Protein AF-A0A101D0M5-F1 (afdb_monomer_lite)

Structure (mmCIF, N/CA/C/O backbone):
data_AF-A0A101D0M5-F1
#
_entry.id   AF-A0A101D0M5-F1
#
loop_
_atom_site.group_PDB
_atom_site.id
_atom_site.type_symbol
_atom_site.label_atom_id
_atom_site.label_alt_id
_atom_site.label_comp_id
_atom_site.label_asym_id
_atom_site.label_entity_id
_atom_site.label_seq_id
_atom_site.pdbx_PDB_ins_code
_atom_site.Cartn_x
_atom_site.Cartn_y
_atom_site.Cartn_z
_atom_site.occupancy
_atom_site.B_iso_or_equiv
_atom_site.auth_seq_id
_atom_site.auth_comp_id
_atom_site.auth_asym_id
_atom_site.auth_atom_id
_atom_site.pdbx_PDB_model_num
ATOM 1 N N . ASN A 1 1 ? -1.625 13.059 7.447 1.00 83.81 1 ASN A N 1
ATOM 2 C CA . ASN A 1 1 ? -1.657 11.617 7.112 1.00 83.81 1 ASN A CA 1
ATOM 3 C C . ASN A 1 1 ? -2.979 11.036 7.612 1.00 83.81 1 ASN A C 1
ATOM 5 O O . ASN A 1 1 ? -3.240 11.146 8.805 1.00 83.81 1 ASN A O 1
ATOM 9 N N . ALA A 1 2 ? -3.814 10.475 6.729 1.00 91.94 2 ALA A N 1
ATOM 10 C CA . ALA A 1 2 ? -5.155 9.991 7.080 1.00 91.94 2 ALA A CA 1
ATOM 11 C C . ALA A 1 2 ? -5.165 8.832 8.091 1.00 91.94 2 ALA A C 1
ATOM 13 O O . ALA A 1 2 ? -6.025 8.799 8.963 1.00 91.94 2 ALA A O 1
ATOM 14 N N . LEU A 1 3 ? -4.189 7.921 8.034 1.00 94.06 3 LEU A N 1
ATOM 15 C CA . LEU A 1 3 ? -4.099 6.803 8.981 1.00 94.06 3 LEU A CA 1
ATOM 16 C C . LEU A 1 3 ? -3.767 7.270 10.398 1.00 94.06 3 LEU A C 1
ATOM 18 O O . LEU A 1 3 ? -4.368 6.790 11.352 1.00 94.06 3 LEU A O 1
ATOM 22 N N . LEU A 1 4 ? -2.851 8.233 10.541 1.00 94.31 4 LEU A N 1
ATOM 23 C CA . LEU A 1 4 ? -2.528 8.809 11.853 1.00 94.31 4 LEU A CA 1
ATOM 24 C C . LEU A 1 4 ? -3.710 9.591 12.433 1.00 94.31 4 LEU A C 1
ATOM 26 O O . LEU A 1 4 ? -3.963 9.515 13.631 1.00 94.31 4 LEU A O 1
ATOM 30 N N . TYR A 1 5 ? -4.457 10.299 11.581 1.00 94.50 5 TYR A N 1
ATOM 31 C CA . TYR A 1 5 ? -5.700 10.952 11.986 1.00 94.50 5 TYR A CA 1
ATOM 32 C C . TYR A 1 5 ? -6.731 9.931 12.484 1.00 94.50 5 TYR A C 1
ATOM 34 O O . TYR A 1 5 ? -7.236 10.079 13.592 1.00 94.50 5 TYR A O 1
ATOM 42 N N . LEU A 1 6 ? -6.992 8.865 11.718 1.00 94.88 6 LEU A N 1
ATOM 43 C CA . LEU A 1 6 ? -7.930 7.812 12.120 1.00 94.88 6 LEU A CA 1
ATOM 44 C C . LEU A 1 6 ? -7.482 7.108 13.404 1.00 94.88 6 LEU A C 1
ATOM 46 O O . LEU A 1 6 ? -8.316 6.855 14.264 1.00 94.88 6 LEU A O 1
ATOM 50 N N . LYS A 1 7 ? -6.177 6.863 13.579 1.00 95.56 7 LYS A N 1
ATOM 51 C CA . LYS A 1 7 ? -5.617 6.349 14.836 1.00 95.56 7 LYS A CA 1
ATOM 52 C C . LYS A 1 7 ? -5.933 7.265 16.018 1.00 95.56 7 LYS A C 1
ATOM 54 O O . LYS A 1 7 ? -6.318 6.790 17.077 1.00 95.56 7 LYS A O 1
ATOM 59 N N . SER A 1 8 ? -5.778 8.576 15.841 1.00 95.06 8 SER A N 1
ATOM 60 C CA . SER A 1 8 ? -6.103 9.549 16.887 1.00 95.06 8 SER A CA 1
ATOM 61 C C . SER A 1 8 ? -7.606 9.649 17.158 1.00 95.06 8 SER A C 1
ATOM 63 O O . SER A 1 8 ? -7.985 9.923 18.291 1.00 95.06 8 SER A O 1
ATOM 65 N N . ALA A 1 9 ? -8.445 9.472 16.135 1.00 94.94 9 ALA A N 1
ATOM 66 C CA . ALA A 1 9 ? -9.900 9.541 16.251 1.00 94.94 9 ALA A CA 1
ATOM 67 C C . ALA A 1 9 ? -10.510 8.265 16.854 1.00 94.94 9 ALA A C 1
ATOM 69 O O . ALA A 1 9 ? -11.517 8.342 17.550 1.00 94.94 9 ALA A O 1
ATOM 70 N N . TYR A 1 10 ? -9.890 7.109 16.600 1.00 95.38 10 TYR A N 1
ATOM 71 C CA . TYR A 1 10 ? -10.364 5.786 17.005 1.00 95.38 10 TYR A CA 1
ATOM 72 C C . TYR A 1 10 ? -9.237 4.972 17.672 1.00 95.38 10 TYR A C 1
ATOM 74 O O . TYR A 1 10 ? -8.868 3.911 17.167 1.00 95.38 10 TYR A O 1
ATOM 82 N N . PRO A 1 11 ? -8.643 5.440 18.787 1.00 95.19 11 PRO A N 1
ATOM 83 C CA . PRO A 1 11 ? -7.453 4.814 19.379 1.00 95.19 11 PRO A CA 1
ATOM 84 C C . PRO A 1 11 ? -7.722 3.437 20.004 1.00 95.19 11 PRO A C 1
ATOM 86 O O . PRO A 1 11 ? -6.796 2.640 20.156 1.00 95.19 11 PRO A O 1
ATOM 89 N N . THR A 1 12 ? -8.977 3.150 20.361 1.00 94.62 12 THR A N 1
ATOM 90 C CA . THR A 1 12 ? -9.423 1.837 20.852 1.00 94.62 12 THR A CA 1
ATOM 91 C C . THR A 1 12 ? -9.542 0.817 19.729 1.00 94.62 12 THR A C 1
ATOM 93 O O . THR A 1 12 ? -9.319 -0.360 19.973 1.00 94.62 12 THR A O 1
ATOM 96 N N . ALA A 1 13 ? -9.845 1.257 18.506 1.00 95.94 13 ALA A N 1
ATOM 97 C CA . ALA A 1 13 ? -9.949 0.384 17.347 1.00 95.94 13 ALA A CA 1
ATOM 98 C C . ALA A 1 13 ? -8.654 0.330 16.536 1.00 95.94 13 ALA A C 1
ATOM 100 O O . ALA A 1 13 ? -8.360 -0.697 15.957 1.00 95.94 13 ALA A O 1
ATOM 101 N N . ILE A 1 14 ? -7.861 1.398 16.447 1.00 96.81 14 ILE A N 1
ATOM 102 C CA . ILE A 1 14 ? -6.618 1.424 15.663 1.00 96.81 14 ILE A CA 1
ATOM 103 C C . ILE A 1 14 ? -5.444 1.554 16.626 1.00 96.81 14 ILE A C 1
ATOM 105 O O . ILE A 1 14 ? -5.090 2.640 17.081 1.00 96.81 14 ILE A O 1
ATOM 109 N N . HIS A 1 15 ? -4.808 0.428 16.919 1.00 95.94 15 HIS A N 1
ATOM 110 C CA . HIS A 1 15 ? -3.764 0.347 17.934 1.00 95.94 15 HIS A CA 1
ATOM 111 C C . HIS A 1 15 ? -2.420 0.880 17.436 1.00 95.94 15 HIS A C 1
ATOM 113 O O . HIS A 1 15 ? -1.696 1.575 18.157 1.00 95.94 15 HIS A O 1
ATOM 119 N N . SER A 1 16 ? -2.063 0.590 16.183 1.00 96.25 16 SER A N 1
ATOM 120 C CA . SER A 1 16 ? -0.773 1.005 15.636 1.00 96.25 16 SER A CA 1
ATOM 121 C C . SER A 1 16 ? -0.813 1.260 14.134 1.00 96.25 16 SER A C 1
ATOM 123 O O . SER A 1 16 ? -1.613 0.692 13.394 1.00 96.25 16 SER A O 1
ATOM 125 N N . VAL A 1 17 ? 0.069 2.161 13.705 1.00 96.88 17 VAL A N 1
ATOM 126 C CA . VAL A 1 17 ? 0.359 2.474 12.307 1.00 96.88 17 VAL A CA 1
ATOM 127 C C . VAL A 1 17 ? 1.876 2.559 12.209 1.00 96.88 17 VAL A C 1
ATOM 129 O O . VAL A 1 17 ? 2.491 3.315 12.965 1.00 96.88 17 VAL A O 1
ATOM 132 N N . SER A 1 18 ? 2.470 1.783 11.313 1.00 96.94 18 SER A N 1
ATOM 133 C CA . SER A 1 18 ? 3.904 1.808 11.033 1.00 96.94 18 SER A CA 1
ATOM 134 C C . SER A 1 18 ? 4.164 1.676 9.539 1.00 96.94 18 SER A C 1
ATOM 136 O O . SER A 1 18 ? 3.376 1.084 8.807 1.00 96.94 18 SER A O 1
ATOM 138 N N . TRP A 1 19 ? 5.266 2.236 9.068 1.00 96.50 19 TRP A N 1
ATOM 139 C CA . TRP A 1 19 ? 5.713 2.147 7.674 1.00 96.50 19 TRP A CA 1
ATOM 140 C C . TRP A 1 19 ? 6.900 1.208 7.597 1.00 96.50 19 TRP A C 1
ATOM 142 O O . TRP A 1 19 ? 7.680 1.131 8.543 1.00 96.50 19 TRP A O 1
ATOM 152 N N . PHE A 1 20 ? 7.026 0.503 6.481 1.00 97.69 20 PHE A N 1
ATOM 153 C CA . PHE A 1 20 ? 8.071 -0.488 6.290 1.00 97.69 20 PHE A CA 1
ATOM 154 C C . PHE A 1 20 ? 9.056 -0.070 5.202 1.00 97.69 20 PHE A C 1
ATOM 156 O O . PHE A 1 20 ? 8.646 0.310 4.103 1.00 97.69 20 PHE A O 1
ATOM 163 N N . THR A 1 21 ? 10.342 -0.228 5.497 1.00 97.50 21 THR A N 1
ATOM 164 C CA . THR A 1 21 ? 11.426 -0.317 4.513 1.00 97.50 21 THR A CA 1
ATOM 165 C C . THR A 1 21 ? 12.268 -1.553 4.822 1.00 97.50 21 THR A C 1
ATOM 167 O O . THR A 1 21 ? 12.241 -2.054 5.946 1.00 97.50 21 THR A O 1
ATOM 170 N N . PHE A 1 22 ? 13.008 -2.076 3.844 1.00 96.44 22 PHE A N 1
ATOM 171 C CA . PHE A 1 22 ? 13.896 -3.215 4.113 1.00 96.44 22 PHE A CA 1
ATOM 172 C C . PHE A 1 22 ? 15.110 -2.805 4.955 1.00 96.44 22 PHE A C 1
ATOM 174 O O . PHE A 1 22 ? 15.702 -3.644 5.624 1.00 96.44 22 PHE A O 1
ATOM 181 N N . GLU A 1 23 ? 15.472 -1.525 4.915 1.00 95.12 23 GLU A N 1
ATOM 182 C CA . GLU A 1 23 ? 16.605 -0.948 5.626 1.00 95.12 23 GLU A CA 1
ATOM 183 C C . GLU A 1 23 ? 16.297 -0.716 7.109 1.00 95.12 23 GLU A C 1
ATOM 185 O O . GLU A 1 23 ? 17.119 -1.038 7.963 1.00 95.12 23 GLU A O 1
ATOM 190 N N . ASP A 1 24 ? 15.117 -0.169 7.417 1.00 94.50 24 ASP A N 1
ATOM 191 C CA . ASP A 1 24 ? 14.751 0.254 8.775 1.00 94.50 24 ASP A C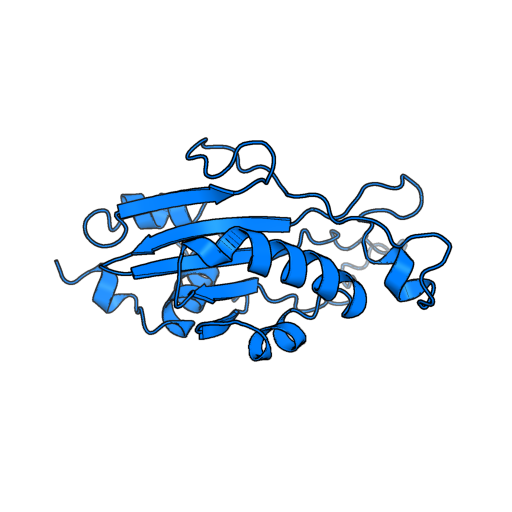A 1
ATOM 192 C C . ASP A 1 24 ? 13.731 -0.690 9.442 1.00 94.50 24 ASP A C 1
ATOM 194 O O . ASP A 1 24 ? 13.420 -0.543 10.625 1.00 94.50 24 ASP A O 1
ATOM 198 N N . GLY A 1 25 ? 13.168 -1.647 8.696 1.00 96.19 25 GLY A N 1
ATOM 199 C CA . GLY A 1 25 ? 12.044 -2.458 9.149 1.00 96.19 25 GLY A CA 1
ATOM 200 C C . GLY A 1 25 ? 10.780 -1.617 9.359 1.00 96.19 25 GLY A C 1
ATOM 201 O O . GLY A 1 25 ? 10.523 -0.648 8.642 1.00 96.19 25 GLY A O 1
ATOM 202 N N . PHE A 1 26 ? 9.954 -1.993 10.343 1.00 96.38 26 PHE A N 1
ATOM 203 C CA . PHE A 1 26 ? 8.774 -1.207 10.712 1.00 96.38 26 PHE A CA 1
ATOM 204 C C . PHE A 1 26 ? 9.156 -0.012 11.589 1.00 96.38 26 PHE A C 1
ATOM 206 O O . PHE A 1 26 ? 9.663 -0.179 12.695 1.00 96.38 26 PHE A O 1
ATOM 213 N N . SER A 1 27 ? 8.806 1.190 11.138 1.00 95.62 27 SER A N 1
ATOM 214 C CA . SER A 1 27 ? 9.035 2.447 11.850 1.00 95.62 27 SER A CA 1
ATOM 215 C C . SER A 1 27 ? 7.728 3.192 12.106 1.00 95.62 27 SER A C 1
ATOM 217 O O . SER A 1 27 ? 6.816 3.184 11.281 1.00 95.62 27 SER A O 1
ATOM 219 N N . THR A 1 28 ? 7.641 3.876 13.245 1.00 93.25 28 THR A N 1
ATOM 220 C CA . THR A 1 28 ? 6.528 4.772 13.601 1.00 93.25 28 THR A CA 1
ATOM 221 C C . THR A 1 28 ? 6.891 6.252 13.445 1.00 93.25 28 THR A C 1
ATOM 223 O O . THR A 1 28 ? 6.175 7.110 13.957 1.00 93.25 28 THR A O 1
ATOM 226 N N . SER A 1 29 ? 8.011 6.563 12.777 1.00 89.38 29 SER A N 1
ATOM 227 C CA . SER A 1 29 ? 8.434 7.940 12.463 1.00 89.38 29 SER A CA 1
ATOM 228 C C . SER A 1 29 ? 7.293 8.735 11.808 1.00 89.38 29 SER A C 1
ATOM 230 O O . SER A 1 29 ? 6.554 8.161 11.025 1.00 89.38 29 SER A O 1
ATOM 232 N N . PRO A 1 30 ? 7.100 10.036 12.057 1.00 79.25 30 PRO A N 1
ATOM 233 C CA . PRO A 1 30 ? 6.033 10.790 11.389 1.00 79.25 30 PRO A CA 1
ATOM 234 C C . PRO A 1 30 ? 6.198 10.854 9.860 1.00 79.25 30 PRO A C 1
ATOM 236 O O . PRO A 1 30 ? 5.195 10.918 9.144 1.00 79.25 30 PRO A O 1
ATOM 239 N N . ASP A 1 31 ? 7.441 10.788 9.374 1.00 85.75 31 ASP A N 1
ATOM 240 C CA . ASP A 1 31 ? 7.776 10.878 7.955 1.00 85.75 31 ASP A CA 1
ATOM 241 C C . ASP A 1 31 ? 8.001 9.480 7.356 1.00 85.75 31 ASP A C 1
ATOM 243 O O . ASP A 1 31 ? 9.026 8.845 7.642 1.00 85.75 31 ASP A O 1
ATOM 247 N N . PRO A 1 32 ? 7.064 8.969 6.533 1.00 89.56 32 PRO A N 1
ATOM 248 C CA . PRO A 1 32 ? 7.221 7.671 5.902 1.00 89.56 32 PRO A CA 1
ATOM 249 C C . PRO A 1 32 ? 8.301 7.715 4.819 1.00 89.56 32 PRO A C 1
ATOM 251 O O . PRO A 1 32 ? 8.351 8.632 3.996 1.00 89.56 32 PRO A O 1
ATOM 254 N N . ARG A 1 33 ? 9.127 6.670 4.775 1.00 93.88 33 ARG A N 1
ATOM 255 C CA . ARG A 1 33 ? 10.084 6.433 3.689 1.00 93.88 33 ARG A CA 1
ATOM 256 C C . ARG A 1 33 ? 9.468 5.525 2.627 1.00 93.88 33 ARG A C 1
ATOM 258 O O . ARG A 1 33 ? 8.580 4.725 2.918 1.00 93.88 33 ARG A O 1
ATOM 265 N N . LEU A 1 34 ? 9.930 5.677 1.388 1.00 96.06 34 LEU A N 1
ATOM 266 C CA . LEU A 1 34 ? 9.506 4.855 0.257 1.00 96.06 34 LEU A CA 1
ATOM 267 C C . LEU A 1 34 ? 10.556 3.785 -0.031 1.00 96.06 34 LEU A C 1
ATOM 269 O O . LEU A 1 34 ? 11.750 4.075 -0.029 1.00 96.06 34 LEU A O 1
ATOM 273 N N . ILE A 1 35 ? 10.101 2.583 -0.368 1.00 97.75 35 ILE A N 1
ATOM 274 C CA . ILE A 1 35 ? 10.944 1.529 -0.930 1.00 97.75 35 ILE A CA 1
ATOM 275 C C . ILE A 1 35 ? 11.136 1.833 -2.414 1.00 97.75 35 ILE A C 1
ATOM 277 O O . ILE A 1 35 ? 10.154 1.967 -3.145 1.00 97.75 35 ILE A O 1
ATOM 281 N N . SER A 1 36 ? 12.378 1.959 -2.876 1.00 96.94 36 SER A N 1
ATOM 282 C CA . SER A 1 36 ? 12.651 2.165 -4.303 1.00 96.94 36 SER A CA 1
ATOM 283 C C . SER A 1 36 ? 12.470 0.859 -5.075 1.00 96.94 36 SER A C 1
ATOM 285 O O . SER A 1 36 ? 12.954 -0.183 -4.643 1.00 96.94 36 SER A O 1
ATOM 287 N N . LEU A 1 37 ? 11.783 0.903 -6.219 1.00 96.44 37 LEU A N 1
ATOM 288 C CA . LEU A 1 37 ? 11.718 -0.248 -7.121 1.00 96.44 37 LEU A CA 1
ATOM 289 C C . LEU A 1 37 ? 13.068 -0.502 -7.791 1.00 96.44 37 LEU A C 1
ATOM 291 O O . LEU A 1 37 ? 13.760 0.433 -8.191 1.00 96.44 37 LEU A O 1
ATOM 295 N N . GLU A 1 38 ? 13.394 -1.775 -7.980 1.00 94.81 38 GLU A N 1
ATOM 296 C CA . GLU A 1 38 ? 14.605 -2.190 -8.680 1.00 94.81 38 GLU A CA 1
ATOM 297 C C . GLU A 1 38 ? 14.395 -2.175 -10.203 1.00 94.81 38 GLU A C 1
ATOM 299 O O . GLU A 1 38 ? 13.413 -2.751 -10.699 1.00 94.81 38 GLU A O 1
ATOM 304 N N . PRO A 1 39 ? 15.315 -1.559 -10.968 1.00 94.94 39 PRO A N 1
ATOM 305 C CA . PRO A 1 39 ? 15.347 -1.692 -12.416 1.00 94.94 39 PRO A CA 1
ATOM 306 C C . PRO A 1 39 ? 15.443 -3.142 -12.877 1.00 94.94 39 PRO A C 1
ATOM 308 O O . PRO A 1 39 ? 15.949 -4.013 -12.170 1.00 94.94 39 PRO A O 1
ATOM 311 N N . PHE A 1 40 ? 14.993 -3.373 -14.103 1.00 93.62 40 PHE A N 1
ATOM 312 C CA . PHE A 1 40 ? 15.287 -4.609 -14.811 1.00 93.62 40 PHE A CA 1
ATOM 313 C C . PHE A 1 40 ? 16.782 -4.689 -15.143 1.00 93.62 40 PHE A C 1
ATOM 315 O O . PHE A 1 40 ? 17.429 -3.671 -15.419 1.00 93.62 40 PHE A O 1
ATOM 322 N N . GLY A 1 41 ? 17.326 -5.900 -15.081 1.00 90.19 41 G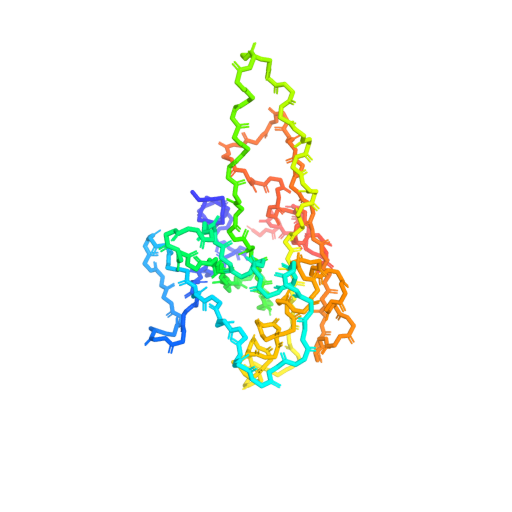LY A N 1
ATOM 323 C CA . GLY A 1 41 ? 18.674 -6.217 -15.526 1.00 90.19 41 GLY A CA 1
ATOM 324 C C . GLY A 1 41 ? 18.805 -6.109 -17.045 1.00 90.19 41 GLY A C 1
ATOM 325 O O . GLY A 1 41 ? 17.821 -6.040 -17.774 1.00 90.19 41 GLY A O 1
ATOM 326 N N . LYS A 1 42 ? 20.047 -6.105 -17.541 1.00 82.81 42 LYS A N 1
ATOM 327 C CA . LYS A 1 42 ? 20.318 -6.063 -18.991 1.00 82.81 42 LYS A CA 1
ATOM 328 C C . LYS A 1 42 ? 19.846 -7.320 -19.724 1.00 82.81 42 LYS A C 1
ATOM 330 O O . LYS A 1 42 ? 19.559 -7.236 -20.912 1.00 82.81 42 LYS A O 1
ATOM 335 N N . ASP A 1 43 ? 19.784 -8.438 -19.008 1.00 88.31 43 ASP A N 1
ATOM 336 C CA . ASP A 1 43 ? 19.410 -9.750 -19.539 1.00 88.31 43 ASP A CA 1
ATOM 337 C C . ASP A 1 43 ? 17.912 -10.056 -19.353 1.00 88.31 43 ASP A C 1
ATOM 339 O O . ASP A 1 43 ? 17.446 -11.115 -19.768 1.00 88.31 43 ASP A O 1
ATOM 343 N N . ASP A 1 44 ? 17.152 -9.146 -18.730 1.00 88.38 44 ASP A N 1
ATOM 344 C CA . ASP A 1 44 ? 15.703 -9.292 -18.601 1.00 88.38 44 ASP A CA 1
ATOM 345 C C . ASP A 1 44 ? 15.037 -9.013 -19.959 1.00 88.38 44 ASP A C 1
ATOM 347 O O . ASP A 1 44 ? 15.093 -7.896 -20.480 1.00 88.38 44 ASP A O 1
ATOM 351 N N . ASP A 1 45 ? 14.367 -10.022 -20.516 1.00 90.88 45 ASP A N 1
ATOM 352 C CA . ASP A 1 45 ? 13.589 -9.898 -21.752 1.00 90.88 45 ASP A CA 1
ATOM 353 C C . ASP A 1 45 ? 12.236 -9.224 -21.469 1.00 90.88 45 ASP A C 1
ATOM 355 O O . ASP A 1 45 ? 11.231 -9.871 -21.159 1.00 90.88 45 ASP A O 1
ATOM 359 N N . VAL A 1 46 ? 12.230 -7.889 -21.488 1.00 92.25 46 VAL A N 1
ATOM 360 C CA . VAL A 1 46 ? 11.037 -7.066 -21.264 1.00 92.25 46 VAL A CA 1
ATOM 361 C C . VAL A 1 46 ? 10.956 -5.909 -22.252 1.00 92.25 46 VAL A C 1
ATOM 363 O O . VAL A 1 46 ? 11.959 -5.327 -22.670 1.00 92.25 46 VAL A O 1
ATOM 366 N N . GLU A 1 47 ? 9.731 -5.512 -22.589 1.00 92.62 47 GLU A N 1
ATOM 367 C CA . GLU A 1 47 ? 9.508 -4.337 -23.425 1.00 92.62 47 GLU A CA 1
ATOM 368 C C . GLU A 1 47 ? 10.080 -3.064 -22.778 1.00 92.62 47 GLU A C 1
ATOM 370 O O . GLU A 1 47 ? 10.038 -2.864 -21.562 1.00 92.62 47 GLU A O 1
ATOM 375 N N . THR A 1 48 ? 10.562 -2.136 -23.608 1.00 90.00 48 THR A N 1
ATOM 376 C CA . THR A 1 48 ? 11.151 -0.870 -23.141 1.00 90.00 48 THR A CA 1
ATOM 377 C C . THR A 1 48 ? 10.168 -0.015 -22.327 1.00 90.00 48 THR A C 1
ATOM 379 O O . THR A 1 48 ? 10.586 0.713 -21.427 1.00 90.00 48 THR A O 1
ATOM 382 N N . SER A 1 49 ? 8.867 -0.086 -22.620 1.00 88.12 49 SER A N 1
ATOM 383 C CA . SER A 1 49 ? 7.788 0.555 -21.846 1.00 88.12 49 SER A CA 1
ATOM 384 C C . SER A 1 49 ? 7.762 0.049 -20.401 1.00 88.12 49 SER A C 1
ATOM 386 O O . SER A 1 49 ? 7.888 0.848 -19.468 1.00 88.12 49 SER A O 1
ATOM 388 N N . VAL A 1 50 ? 7.710 -1.275 -20.239 1.00 90.38 50 VAL A N 1
ATOM 389 C CA . VAL A 1 50 ? 7.738 -1.988 -18.956 1.00 90.38 50 VAL A CA 1
ATOM 390 C C . VAL A 1 50 ? 9.031 -1.680 -18.203 1.00 90.38 50 VAL A C 1
ATOM 392 O O . VAL A 1 50 ? 8.990 -1.280 -17.037 1.00 90.38 50 VAL A O 1
ATOM 395 N N . ALA A 1 51 ? 10.177 -1.751 -18.887 1.00 92.75 51 ALA A N 1
ATOM 396 C CA . ALA A 1 51 ? 11.474 -1.436 -18.297 1.00 92.75 51 ALA A CA 1
ATOM 397 C C . ALA A 1 51 ? 11.553 0.006 -17.774 1.00 92.75 51 ALA A C 1
ATOM 399 O O . ALA A 1 51 ? 12.119 0.268 -16.715 1.00 92.75 51 ALA A O 1
ATOM 400 N N . ASN A 1 52 ? 10.956 0.958 -18.496 1.00 92.44 52 ASN A N 1
ATOM 401 C CA . ASN A 1 52 ? 10.967 2.370 -18.127 1.00 92.44 52 ASN A CA 1
ATOM 402 C C . ASN A 1 52 ? 9.931 2.744 -17.055 1.00 92.44 52 ASN A C 1
ATOM 404 O O . ASN A 1 52 ? 10.021 3.828 -16.466 1.00 92.44 52 ASN A O 1
ATOM 408 N N . TRP A 1 53 ? 8.942 1.888 -16.789 1.00 92.44 53 TRP A N 1
ATOM 409 C CA . TRP A 1 53 ? 7.857 2.191 -15.857 1.00 92.44 53 TRP A CA 1
ATOM 410 C C . TRP A 1 53 ? 8.334 2.364 -14.405 1.00 92.44 53 TRP A C 1
ATOM 412 O O . TRP A 1 53 ? 7.796 3.205 -13.665 1.00 92.44 53 TRP A O 1
ATOM 422 N N . VAL A 1 54 ? 9.381 1.623 -14.021 1.00 94.06 54 VAL A N 1
ATOM 423 C CA . VAL A 1 54 ? 10.020 1.668 -12.690 1.00 94.06 54 VAL A CA 1
ATOM 424 C C . VAL A 1 54 ? 10.627 3.025 -12.355 1.00 94.06 54 VAL A C 1
ATOM 426 O O . VAL A 1 54 ? 10.903 3.286 -11.193 1.00 94.06 54 VAL A O 1
ATOM 429 N N . TYR A 1 55 ? 10.809 3.910 -13.334 1.00 93.81 55 TYR A N 1
ATOM 430 C CA . TYR A 1 55 ? 11.314 5.257 -13.104 1.00 93.81 55 TYR A CA 1
ATOM 431 C C . TYR A 1 55 ? 10.160 6.255 -12.939 1.00 93.81 55 TYR A C 1
ATOM 433 O O . TYR A 1 55 ? 9.174 6.238 -13.680 1.00 93.81 55 TYR A O 1
ATOM 441 N N . MET A 1 56 ? 10.284 7.194 -12.006 1.00 90.81 56 MET A N 1
ATOM 442 C CA . MET A 1 56 ? 9.454 8.402 -11.959 1.00 90.81 56 MET A CA 1
ATOM 443 C C . MET A 1 56 ? 9.780 9.334 -13.115 1.00 90.81 56 MET A C 1
ATOM 445 O O . MET A 1 56 ? 8.864 9.891 -13.716 1.00 90.81 56 MET A O 1
ATOM 449 N N . ASP A 1 57 ? 11.060 9.426 -13.460 1.00 89.19 57 ASP A N 1
ATOM 450 C CA . ASP A 1 57 ? 11.568 10.184 -14.591 1.00 89.19 57 ASP A CA 1
ATOM 451 C C . ASP A 1 57 ? 12.670 9.369 -15.276 1.00 89.19 57 ASP A C 1
ATOM 453 O O . ASP A 1 57 ? 13.657 8.964 -14.662 1.00 89.19 57 ASP A O 1
ATOM 457 N N . THR A 1 58 ? 12.468 9.073 -16.557 1.00 87.50 58 THR A N 1
ATOM 458 C CA . THR A 1 58 ? 13.365 8.212 -17.334 1.00 87.50 58 THR A CA 1
ATOM 459 C C . THR A 1 58 ? 14.651 8.918 -17.760 1.00 87.50 58 THR A C 1
ATOM 461 O O . THR A 1 58 ? 15.617 8.227 -18.084 1.00 87.50 58 THR A O 1
ATOM 464 N N . GLN A 1 59 ? 14.671 10.257 -17.776 1.00 88.62 59 GLN A N 1
ATOM 465 C CA . GLN A 1 59 ? 15.839 11.068 -18.129 1.00 88.62 59 GLN A CA 1
ATOM 466 C C . GLN A 1 59 ? 16.775 11.193 -16.930 1.00 88.62 59 GLN A C 1
ATOM 468 O O . GLN A 1 59 ? 17.957 10.887 -17.040 1.00 88.62 59 GLN A O 1
ATOM 473 N N . THR A 1 60 ? 16.235 11.576 -15.771 1.00 91.00 60 THR A N 1
ATOM 474 C CA . THR A 1 60 ? 17.019 11.730 -14.533 1.00 91.00 60 THR A CA 1
ATOM 475 C C . THR A 1 60 ? 17.229 10.413 -13.789 1.00 91.00 60 THR A C 1
ATOM 477 O O . THR A 1 60 ? 17.948 10.379 -12.795 1.00 91.00 60 THR A O 1
ATOM 480 N N . LYS A 1 61 ? 16.615 9.320 -14.268 1.00 92.06 61 LYS A N 1
ATOM 481 C CA . LYS A 1 61 ? 16.692 7.968 -13.689 1.00 92.06 61 LYS A CA 1
ATOM 482 C C . LYS A 1 61 ? 16.244 7.899 -12.227 1.00 92.06 61 LYS A C 1
ATOM 484 O O . LYS A 1 61 ? 16.632 6.988 -11.501 1.00 92.06 61 LYS A O 1
ATOM 489 N N . VAL A 1 62 ? 15.363 8.808 -11.808 1.00 93.69 62 VAL A N 1
ATOM 490 C CA . VAL A 1 62 ? 14.735 8.750 -10.483 1.00 93.69 62 VAL A CA 1
ATOM 491 C C . VAL A 1 62 ? 13.807 7.541 -10.433 1.00 93.69 62 VAL A C 1
ATOM 493 O O . VAL A 1 62 ? 12.894 7.431 -11.253 1.00 93.69 62 VAL A O 1
ATOM 496 N N . LEU A 1 63 ? 14.026 6.640 -9.475 1.00 94.94 63 LEU A N 1
ATOM 497 C CA . LEU A 1 63 ? 13.222 5.432 -9.286 1.00 94.94 63 LEU A CA 1
ATOM 498 C C . LEU A 1 63 ? 11.858 5.749 -8.671 1.00 94.94 63 LEU A C 1
ATOM 500 O O . LEU A 1 63 ? 11.686 6.707 -7.918 1.00 94.94 63 LEU A O 1
ATOM 504 N N . ARG A 1 64 ? 10.868 4.931 -9.013 1.00 94.88 64 ARG A N 1
ATOM 505 C CA . ARG A 1 64 ? 9.531 4.955 -8.430 1.00 94.88 64 ARG A CA 1
ATOM 506 C C . ARG A 1 64 ? 9.572 4.321 -7.055 1.00 94.88 64 ARG A C 1
ATOM 508 O O . ARG A 1 64 ? 9.987 3.176 -6.903 1.00 94.88 64 ARG A O 1
ATOM 515 N N . GLY A 1 65 ? 9.104 5.083 -6.075 1.00 96.19 65 GLY A N 1
ATOM 516 C CA . GLY A 1 65 ? 8.929 4.607 -4.718 1.00 96.19 65 GLY A CA 1
ATOM 517 C C . GLY A 1 65 ? 7.614 3.857 -4.515 1.00 96.19 65 GLY A C 1
ATOM 518 O O . GLY A 1 65 ? 6.611 4.101 -5.196 1.00 96.19 65 GLY A O 1
ATOM 519 N N . VAL A 1 66 ? 7.612 2.984 -3.518 1.00 97.06 66 VAL A N 1
ATOM 520 C CA . VAL A 1 66 ? 6.442 2.283 -2.999 1.00 97.06 66 VAL A CA 1
ATOM 521 C C . VAL A 1 66 ? 6.346 2.552 -1.506 1.00 97.06 66 VAL A C 1
ATOM 523 O O . VAL A 1 66 ? 7.304 2.348 -0.766 1.00 97.0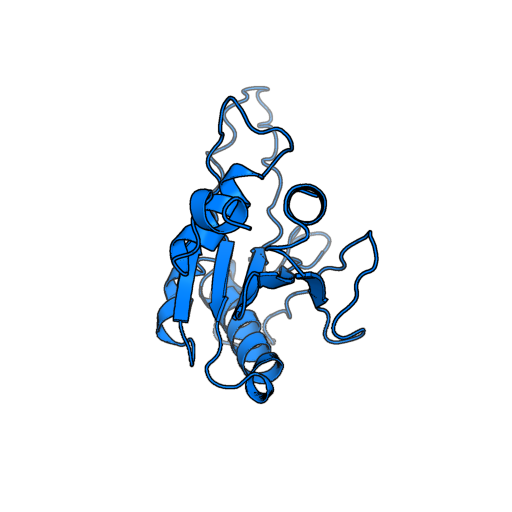6 66 VAL A O 1
ATOM 526 N N . LEU A 1 67 ? 5.187 3.023 -1.061 1.00 96.81 67 LEU A N 1
ATOM 527 C CA . LEU A 1 67 ? 4.877 3.166 0.352 1.00 96.81 67 LEU A CA 1
ATOM 528 C C . LEU A 1 67 ? 4.221 1.879 0.840 1.00 96.81 67 LEU A C 1
ATOM 530 O O . LEU A 1 67 ? 3.218 1.461 0.265 1.00 96.81 67 LEU A O 1
ATOM 534 N N . VAL A 1 68 ? 4.754 1.289 1.908 1.00 98.06 68 VAL A N 1
ATOM 535 C CA . VAL A 1 68 ? 4.172 0.118 2.573 1.00 98.06 68 VAL A CA 1
ATOM 536 C C . VAL A 1 68 ? 3.864 0.476 4.018 1.00 98.06 68 VAL A C 1
ATOM 538 O O . VAL A 1 68 ? 4.725 0.980 4.737 1.00 98.06 68 VAL A O 1
ATOM 541 N N . ILE A 1 69 ? 2.629 0.229 4.437 1.00 97.62 69 ILE A N 1
ATOM 542 C CA . ILE A 1 69 ? 2.111 0.594 5.753 1.00 97.62 69 ILE A CA 1
ATOM 543 C C . ILE A 1 69 ? 1.515 -0.649 6.394 1.00 97.62 69 ILE A C 1
ATOM 545 O O . ILE A 1 69 ? 0.752 -1.360 5.751 1.00 97.62 69 ILE A O 1
ATOM 549 N N . LYS A 1 70 ? 1.827 -0.892 7.662 1.00 97.38 70 LYS A N 1
ATOM 550 C CA . LYS A 1 70 ? 1.146 -1.856 8.516 1.00 97.38 70 LYS A CA 1
ATOM 551 C C . LYS A 1 70 ? 0.222 -1.107 9.464 1.00 97.38 70 LYS A C 1
ATOM 553 O O . LYS A 1 70 ? 0.605 -0.101 10.060 1.00 97.38 70 LYS A O 1
ATOM 558 N N . VAL A 1 71 ? -0.993 -1.613 9.600 1.00 97.12 71 VAL A N 1
ATOM 559 C CA . VAL A 1 71 ? -1.998 -1.092 10.520 1.00 97.12 71 VAL A CA 1
ATOM 560 C C . VAL A 1 71 ? -2.478 -2.243 11.386 1.00 97.12 71 VAL A C 1
ATOM 562 O O . VAL A 1 71 ? -2.845 -3.300 10.873 1.00 97.12 71 VAL A O 1
ATOM 565 N N . HIS A 1 72 ? -2.461 -2.043 12.698 1.00 96.62 72 HIS A N 1
ATOM 566 C CA . HIS A 1 72 ? -3.192 -2.895 13.631 1.00 96.62 72 HIS A CA 1
ATOM 567 C C . HIS A 1 72 ? -4.516 -2.225 13.934 1.00 96.62 72 HIS A C 1
ATOM 569 O O . HIS A 1 72 ? -4.536 -1.127 14.494 1.00 96.62 72 HIS A O 1
ATOM 575 N N . VAL A 1 73 ? -5.596 -2.874 13.521 1.00 95.62 73 VAL A N 1
ATOM 576 C CA . VAL A 1 73 ? -6.959 -2.395 13.707 1.00 95.62 73 VAL A CA 1
ATOM 577 C C . VAL A 1 73 ? -7.815 -3.539 14.234 1.00 95.62 73 VAL A C 1
ATOM 579 O O . VAL A 1 73 ? -7.835 -4.615 13.641 1.00 95.62 73 VAL A O 1
ATOM 582 N N . LEU A 1 74 ? -8.492 -3.315 15.358 1.00 93.06 74 LEU A N 1
ATOM 583 C CA . LEU A 1 74 ? -9.122 -4.340 16.179 1.00 93.06 74 LEU A CA 1
ATOM 584 C C . LEU A 1 74 ? -8.088 -5.450 16.446 1.00 93.06 74 LEU A C 1
ATOM 586 O O . LEU A 1 74 ? -6.912 -5.167 16.686 1.00 93.06 74 LEU A O 1
ATOM 590 N N . ASP A 1 75 ? -8.481 -6.710 16.289 1.00 90.62 75 ASP A N 1
ATOM 591 C CA . ASP A 1 75 ? -7.603 -7.863 16.503 1.00 90.62 75 ASP A CA 1
ATOM 592 C C . ASP A 1 75 ? -6.812 -8.294 15.252 1.00 90.62 75 ASP A C 1
ATOM 594 O O . ASP A 1 75 ? -6.264 -9.397 15.207 1.00 90.62 75 ASP A O 1
ATOM 598 N N . GLN A 1 76 ? -6.744 -7.458 14.206 1.00 91.50 76 GLN A N 1
ATOM 599 C CA . GLN A 1 76 ? -6.124 -7.828 12.930 1.00 91.50 76 GLN A CA 1
ATOM 600 C C . GLN A 1 76 ? -5.004 -6.888 12.475 1.00 91.50 76 GLN A C 1
ATOM 602 O O . GLN A 1 76 ? -5.036 -5.666 12.637 1.00 91.50 76 GLN A O 1
ATOM 607 N N . ALA A 1 77 ? -3.997 -7.491 11.839 1.00 94.44 77 ALA A N 1
ATOM 608 C CA . ALA A 1 77 ? -2.938 -6.785 11.138 1.00 94.44 77 ALA A CA 1
ATOM 609 C C . ALA A 1 77 ? -3.236 -6.753 9.638 1.00 94.44 77 ALA A C 1
ATOM 611 O O . ALA A 1 77 ? -3.295 -7.800 8.992 1.00 94.44 77 ALA A O 1
ATOM 612 N N . LEU A 1 78 ? -3.350 -5.550 9.082 1.00 95.50 78 LEU A N 1
ATOM 613 C CA . LEU A 1 78 ? -3.488 -5.332 7.648 1.00 95.50 78 LEU A CA 1
ATOM 614 C C . LEU A 1 78 ? -2.331 -4.500 7.112 1.00 95.50 78 LEU A C 1
ATOM 616 O O . LEU A 1 78 ? -1.698 -3.722 7.831 1.00 95.50 78 LEU A O 1
ATOM 620 N N . TYR A 1 79 ? -2.085 -4.652 5.821 1.00 97.50 79 TYR A N 1
ATOM 621 C CA . TYR A 1 79 ? -1.046 -3.949 5.097 1.00 97.50 79 TYR A CA 1
ATOM 622 C C . TYR A 1 79 ? -1.643 -3.152 3.952 1.00 97.50 79 TYR A C 1
ATOM 624 O O . TYR A 1 79 ? -2.546 -3.619 3.261 1.00 97.50 79 TYR A O 1
ATOM 632 N N . LEU A 1 80 ? -1.112 -1.956 3.738 1.00 97.69 80 LEU A N 1
ATOM 633 C CA . LEU A 1 80 ? -1.455 -1.074 2.635 1.00 97.69 80 LEU A CA 1
ATOM 634 C C . LEU A 1 80 ? -0.203 -0.811 1.812 1.00 97.69 80 LEU A C 1
ATOM 636 O O . LEU A 1 80 ? 0.861 -0.543 2.366 1.00 97.69 80 LEU A O 1
ATOM 640 N N . MET A 1 81 ? -0.339 -0.859 0.493 1.00 97.06 81 MET A N 1
ATOM 641 C CA . MET A 1 81 ? 0.727 -0.542 -0.444 1.00 97.06 81 MET A CA 1
ATOM 642 C C . MET A 1 81 ? 0.244 0.483 -1.468 1.00 97.06 81 MET A C 1
ATOM 644 O O . MET A 1 81 ? -0.771 0.284 -2.140 1.00 97.06 81 MET A O 1
ATOM 648 N N . GLU A 1 82 ? 1.004 1.565 -1.607 1.00 94.94 82 GLU A N 1
ATOM 649 C CA . GLU A 1 82 ? 0.744 2.658 -2.542 1.00 94.94 82 GLU A CA 1
ATOM 650 C C . GLU A 1 82 ? 1.961 2.903 -3.428 1.00 94.94 82 GLU A C 1
ATOM 652 O O . GLU A 1 82 ? 3.081 3.077 -2.951 1.00 94.94 82 GLU A O 1
ATOM 657 N N . LEU A 1 83 ? 1.732 2.964 -4.736 1.00 94.12 83 LEU A N 1
ATOM 658 C CA . LEU A 1 83 ? 2.766 3.313 -5.703 1.00 94.12 83 LEU A CA 1
ATOM 659 C C . LEU A 1 83 ? 2.864 4.832 -5.825 1.00 94.12 83 LEU A C 1
ATOM 661 O O . LEU A 1 8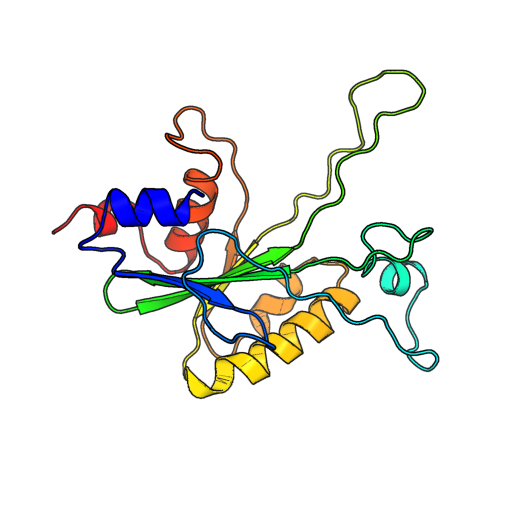3 ? 1.854 5.516 -6.026 1.00 94.12 83 LEU A O 1
ATOM 665 N N . GLN A 1 84 ? 4.085 5.362 -5.787 1.00 91.94 84 GLN A N 1
ATOM 666 C CA . GLN A 1 84 ? 4.328 6.767 -6.083 1.00 91.94 84 GLN A CA 1
ATOM 667 C C . GLN A 1 84 ? 3.860 7.079 -7.510 1.00 91.94 84 GLN A C 1
ATOM 669 O O . GLN A 1 84 ? 4.175 6.357 -8.461 1.00 91.94 84 GLN A O 1
ATOM 674 N N . ARG A 1 85 ? 3.092 8.159 -7.677 1.00 84.06 85 ARG A N 1
ATOM 675 C CA . ARG A 1 85 ? 2.484 8.547 -8.959 1.00 84.06 85 ARG A CA 1
ATOM 676 C C . ARG A 1 85 ? 3.222 9.719 -9.571 1.00 84.06 85 ARG A C 1
ATOM 678 O O . ARG A 1 85 ? 3.556 10.671 -8.870 1.00 84.06 85 ARG A O 1
ATOM 685 N N . ARG A 1 86 ? 3.410 9.686 -10.893 1.00 79.25 86 ARG A N 1
ATOM 686 C CA . ARG A 1 86 ? 3.859 10.871 -11.634 1.00 79.25 86 ARG A CA 1
ATOM 687 C C . ARG A 1 86 ? 2.764 11.929 -11.544 1.00 79.25 86 ARG A C 1
ATOM 689 O O . ARG A 1 86 ? 1.595 11.611 -11.774 1.00 79.25 86 ARG A O 1
ATOM 696 N N . GLN A 1 87 ? 3.133 13.163 -11.216 1.00 69.19 87 GLN A N 1
ATOM 697 C CA . GLN A 1 87 ? 2.190 14.262 -11.364 1.00 69.19 87 GLN A CA 1
ATOM 698 C C . GLN A 1 87 ? 1.895 14.464 -12.856 1.00 69.19 87 GLN A C 1
ATOM 700 O O . GLN A 1 87 ? 2.804 14.299 -13.680 1.00 69.19 87 GLN A O 1
ATOM 705 N N . PRO A 1 88 ? 0.640 14.760 -13.229 1.00 64.56 88 PRO A N 1
ATOM 706 C CA . PRO A 1 88 ? 0.323 15.080 -14.610 1.00 64.56 88 PRO A CA 1
ATOM 707 C C . PRO A 1 88 ? 1.157 16.291 -15.039 1.00 64.56 88 PRO A C 1
ATOM 709 O O . PRO A 1 88 ? 1.196 17.294 -14.328 1.00 64.56 88 PRO A O 1
ATOM 712 N N . LYS A 1 89 ? 1.854 16.196 -16.175 1.00 62.31 89 LYS A N 1
ATOM 713 C CA . LYS A 1 89 ? 2.524 17.366 -16.748 1.00 62.31 89 LYS A CA 1
ATOM 714 C C . LYS A 1 89 ? 1.448 18.280 -17.350 1.00 62.31 89 LYS A C 1
ATOM 716 O O . LYS A 1 89 ? 0.601 17.758 -18.081 1.00 62.31 89 LYS A O 1
ATOM 721 N N . PRO A 1 90 ? 1.476 19.597 -17.086 1.00 58.41 90 PRO A N 1
ATOM 722 C CA . PRO A 1 90 ? 0.666 20.548 -17.838 1.00 58.41 90 PRO A CA 1
ATOM 723 C C . PRO A 1 90 ? 0.977 20.399 -19.330 1.00 58.41 90 PRO A C 1
ATOM 725 O O . PRO A 1 90 ? 2.145 20.231 -19.702 1.00 58.41 90 PRO A O 1
ATOM 728 N N . ARG A 1 91 ? -0.041 20.426 -20.195 1.00 60.75 91 ARG A N 1
ATOM 729 C CA . ARG A 1 91 ? 0.205 20.507 -21.639 1.00 60.75 91 ARG A CA 1
ATOM 730 C C . ARG A 1 91 ? 0.773 21.884 -21.986 1.00 60.75 91 ARG A C 1
ATOM 732 O O . ARG A 1 91 ? 0.484 22.876 -21.322 1.00 60.75 91 ARG A O 1
ATOM 739 N N . ALA A 1 92 ? 1.582 21.936 -23.044 1.00 61.44 92 ALA A N 1
ATOM 740 C CA . ALA A 1 92 ? 2.217 23.166 -23.527 1.00 61.44 92 ALA A CA 1
ATOM 741 C C . ALA A 1 92 ? 1.212 24.232 -24.015 1.00 61.44 92 ALA A C 1
ATOM 743 O O . ALA A 1 92 ? 1.591 25.385 -24.187 1.00 61.44 92 ALA A O 1
ATOM 744 N N . ASP A 1 93 ? -0.053 23.856 -24.223 1.00 68.62 93 ASP A N 1
ATOM 745 C CA . ASP A 1 93 ? -1.148 24.733 -24.652 1.00 68.62 93 ASP A CA 1
ATOM 746 C C . ASP A 1 93 ? -1.926 25.378 -23.487 1.00 68.62 93 ASP A C 1
ATOM 748 O O . ASP A 1 93 ? -2.883 26.112 -23.724 1.00 68.62 93 ASP A O 1
ATOM 752 N N . GLY A 1 94 ? -1.535 25.121 -22.231 1.00 57.59 94 GLY A N 1
ATOM 753 C CA . GLY A 1 94 ? -2.200 25.677 -21.049 1.00 57.59 94 GLY A CA 1
ATOM 754 C C . GLY A 1 94 ? -3.582 25.083 -20.756 1.00 57.59 94 GLY A C 1
ATOM 755 O O . GLY A 1 94 ? -4.262 25.568 -19.854 1.00 57.59 94 GLY A O 1
ATOM 756 N N . SER A 1 95 ? -4.009 24.042 -21.482 1.00 59.09 95 SER A N 1
ATOM 757 C CA . SER A 1 95 ? -5.248 23.326 -21.181 1.00 59.09 95 SER A CA 1
ATOM 758 C C . SER A 1 95 ? -5.043 22.340 -20.020 1.00 59.09 95 SER A C 1
ATOM 760 O O . SER A 1 95 ? -4.125 21.517 -20.018 1.00 59.09 95 SER A O 1
ATOM 762 N N . ASP A 1 96 ? -5.920 22.423 -19.015 1.00 52.09 96 ASP A N 1
ATOM 763 C CA . ASP A 1 96 ? -5.875 21.611 -17.786 1.00 52.09 96 ASP A CA 1
ATOM 764 C C . ASP A 1 96 ? -6.298 20.144 -17.986 1.00 52.09 96 ASP A C 1
ATOM 766 O O . ASP A 1 96 ? -6.248 19.339 -17.051 1.00 52.09 96 ASP A O 1
ATOM 770 N N . GLU A 1 97 ? -6.679 19.738 -19.200 1.00 46.34 97 GLU A N 1
ATOM 771 C CA . GLU A 1 97 ? -6.914 18.325 -19.501 1.00 46.34 97 GLU A CA 1
ATOM 772 C C . GLU A 1 97 ? -5.590 17.600 -19.758 1.00 46.34 97 GLU A C 1
ATOM 774 O O . GLU A 1 97 ? -5.295 17.089 -20.844 1.00 46.34 97 GLU A O 1
ATOM 779 N N . ALA A 1 98 ? -4.783 17.501 -18.701 1.00 52.12 98 ALA A N 1
ATOM 780 C CA . ALA A 1 98 ? -3.822 16.424 -18.607 1.00 52.12 98 ALA A CA 1
ATOM 781 C C . ALA A 1 98 ? -4.587 15.102 -18.781 1.00 52.12 98 ALA A C 1
ATOM 783 O O . ALA A 1 98 ? -5.610 14.878 -18.128 1.00 52.12 98 ALA A O 1
ATOM 784 N N . SER A 1 99 ? -4.101 14.231 -19.673 1.00 47.34 99 SER A N 1
ATOM 785 C CA . SER A 1 99 ? -4.642 12.882 -19.869 1.00 47.34 99 SER A CA 1
ATOM 786 C C . SER A 1 99 ? -4.934 12.270 -18.505 1.00 47.34 99 SER A C 1
ATOM 788 O O . SER A 1 99 ? -4.011 12.161 -17.690 1.00 47.34 99 SER A O 1
ATOM 790 N N . LYS A 1 100 ? -6.213 11.954 -18.252 1.00 45.19 100 LYS A N 1
ATOM 791 C CA . LYS A 1 100 ? -6.711 11.487 -16.956 1.00 45.19 100 LYS A CA 1
ATOM 792 C C . LYS A 1 100 ? -5.701 10.476 -16.411 1.00 45.19 100 LYS A C 1
ATOM 794 O O . LYS A 1 100 ? -5.482 9.461 -17.080 1.00 45.19 100 LYS A O 1
ATOM 799 N N . PRO A 1 101 ? -5.020 10.764 -15.285 1.00 54.03 101 PRO A N 1
ATOM 800 C CA . PRO A 1 101 ? -3.994 9.865 -14.793 1.00 54.03 101 PRO A CA 1
ATOM 801 C C . PRO A 1 101 ? -4.625 8.478 -14.653 1.00 54.03 101 PRO A C 1
ATOM 803 O O . PRO A 1 101 ? -5.804 8.400 -14.271 1.00 54.03 101 PRO A O 1
ATOM 806 N N . PRO A 1 102 ? -3.892 7.397 -14.980 1.00 58.38 102 PRO A N 1
ATOM 807 C CA . PRO A 1 102 ? -4.395 6.047 -14.788 1.00 58.38 102 PRO A CA 1
ATOM 808 C C . PRO A 1 102 ? -5.018 5.957 -13.399 1.00 58.38 102 PRO A C 1
ATOM 810 O O . PRO A 1 102 ? -4.469 6.520 -12.445 1.00 58.38 102 PRO A O 1
ATOM 813 N N . SER A 1 103 ? -6.182 5.312 -13.273 1.00 64.75 103 SER A N 1
ATOM 814 C CA . SER A 1 103 ? -6.809 5.121 -11.965 1.00 64.75 103 SER A CA 1
ATOM 815 C C . SER A 1 103 ? -5.987 4.101 -11.177 1.00 64.75 103 SER A C 1
ATOM 817 O O . SER A 1 103 ? -6.366 2.935 -11.052 1.00 64.75 103 SER A O 1
ATOM 819 N N . TYR A 1 104 ? -4.815 4.522 -10.714 1.00 79.62 104 TYR A N 1
ATOM 820 C CA . TYR A 1 104 ? -3.954 3.725 -9.872 1.00 79.62 104 TYR A CA 1
ATOM 821 C C . TYR A 1 104 ? -4.741 3.385 -8.616 1.00 79.62 104 TYR A C 1
ATOM 823 O O . TYR A 1 104 ? -5.411 4.236 -8.021 1.00 79.62 104 TYR A O 1
ATOM 831 N N . LYS A 1 105 ? -4.697 2.108 -8.272 1.00 91.81 105 LYS A N 1
ATOM 832 C CA . LYS A 1 105 ? -5.315 1.570 -7.074 1.00 91.81 105 LYS A CA 1
ATOM 833 C C . LYS A 1 105 ? -4.219 1.305 -6.056 1.00 91.81 105 LYS A C 1
ATOM 835 O O . LYS A 1 105 ? -3.102 0.967 -6.444 1.00 91.81 105 LYS A O 1
ATOM 840 N N . GLY A 1 106 ? -4.559 1.442 -4.784 1.00 95.75 106 GLY A N 1
ATOM 841 C CA . GLY A 1 106 ? -3.741 0.895 -3.716 1.00 95.75 106 GLY A CA 1
ATOM 842 C C . GLY A 1 106 ? -4.025 -0.598 -3.580 1.00 95.75 106 GLY A C 1
ATOM 843 O O . GLY A 1 106 ? -5.065 -1.088 -4.039 1.00 95.75 106 GLY A O 1
ATOM 844 N N . LEU A 1 107 ? -3.097 -1.322 -2.970 1.00 97.38 107 LEU A N 1
ATOM 845 C CA . LEU A 1 107 ? -3.271 -2.721 -2.593 1.00 97.38 107 LEU A CA 1
ATOM 846 C C . LEU A 1 107 ? -3.451 -2.790 -1.078 1.00 97.38 107 LEU A C 1
ATOM 848 O O . LEU A 1 107 ? -2.672 -2.191 -0.340 1.00 97.38 107 LEU A O 1
ATOM 852 N N . VAL A 1 108 ? -4.465 -3.517 -0.625 1.00 97.94 108 VAL A N 1
ATOM 853 C CA . VAL A 1 108 ? -4.651 -3.885 0.779 1.00 97.94 108 VAL A CA 1
ATOM 854 C C . VAL A 1 108 ? -4.552 -5.394 0.898 1.00 97.94 108 VAL A C 1
ATOM 856 O O . VAL A 1 108 ? -5.081 -6.107 0.047 1.00 97.94 108 VAL A O 1
ATOM 859 N N . PHE A 1 109 ? -3.847 -5.882 1.913 1.00 97.06 109 PHE A N 1
ATOM 860 C CA . PHE A 1 109 ? -3.671 -7.315 2.112 1.00 97.06 109 PHE A CA 1
ATOM 861 C C . PHE A 1 109 ? -3.467 -7.701 3.576 1.00 97.06 109 PHE A C 1
ATOM 863 O O . PHE A 1 109 ? -3.019 -6.901 4.398 1.00 97.06 109 PHE A O 1
ATOM 870 N N . THR A 1 110 ? -3.777 -8.955 3.879 1.00 95.88 110 THR A N 1
ATOM 871 C CA . THR A 1 110 ? -3.443 -9.658 5.118 1.00 95.88 110 THR A CA 1
ATOM 872 C C . THR A 1 110 ? -2.633 -10.903 4.761 1.00 95.88 110 THR A C 1
ATOM 874 O O . THR A 1 110 ? -2.602 -11.329 3.607 1.00 95.88 110 THR A O 1
ATOM 877 N N . LEU A 1 111 ? -1.931 -11.471 5.738 1.00 94.19 111 LEU A N 1
ATOM 878 C CA . LEU A 1 111 ? -1.108 -12.662 5.542 1.00 94.19 111 LEU A CA 1
ATOM 879 C C . LEU A 1 111 ? -1.465 -13.698 6.597 1.00 94.19 111 LEU A C 1
ATOM 881 O O . LEU A 1 111 ? -1.514 -13.353 7.780 1.00 94.19 111 LEU A O 1
ATOM 885 N N . ASP A 1 112 ? -1.618 -14.950 6.171 1.00 90.38 112 ASP A N 1
ATOM 886 C CA . ASP A 1 112 ? -1.873 -16.096 7.053 1.00 90.38 112 ASP A CA 1
ATOM 887 C C . ASP A 1 112 ? -0.756 -16.263 8.093 1.00 90.38 112 ASP A C 1
ATOM 889 O O . ASP A 1 112 ? -0.995 -16.574 9.261 1.00 90.38 112 ASP A O 1
ATOM 893 N N . HIS A 1 113 ? 0.484 -15.978 7.683 1.00 87.94 113 HIS A N 1
ATOM 894 C CA . HIS A 1 113 ? 1.663 -16.026 8.536 1.00 87.94 113 HIS A CA 1
ATOM 895 C C . HIS A 1 113 ? 2.468 -14.731 8.431 1.00 87.94 113 HIS A C 1
ATOM 897 O O . HIS A 1 113 ? 2.991 -14.370 7.377 1.00 87.94 113 HIS A O 1
ATOM 903 N N . GLN A 1 114 ? 2.629 -14.044 9.563 1.00 79.25 114 GLN A N 1
ATOM 904 C CA . GLN A 1 114 ? 3.357 -12.771 9.629 1.00 79.25 114 GLN A CA 1
ATOM 905 C C . GLN A 1 114 ? 4.845 -12.921 9.264 1.00 79.25 114 GLN A C 1
ATOM 907 O O . GLN A 1 114 ? 5.434 -11.994 8.712 1.00 79.25 114 GLN A O 1
ATOM 912 N N . GLY A 1 115 ? 5.439 -14.097 9.505 1.00 84.56 115 GLY A N 1
ATOM 913 C CA . GLY A 1 115 ? 6.824 -14.405 9.122 1.00 84.56 115 GLY A CA 1
ATOM 914 C C . GLY A 1 115 ? 7.066 -14.416 7.607 1.00 84.56 115 GLY A C 1
ATOM 915 O O . GLY A 1 115 ? 8.206 -14.306 7.170 1.00 84.56 115 GLY A O 1
ATOM 916 N N . SER A 1 116 ? 6.009 -14.490 6.795 1.00 87.94 116 SER A N 1
ATOM 917 C CA . SER A 1 116 ? 6.104 -14.477 5.331 1.00 87.94 116 SER A CA 1
ATOM 918 C C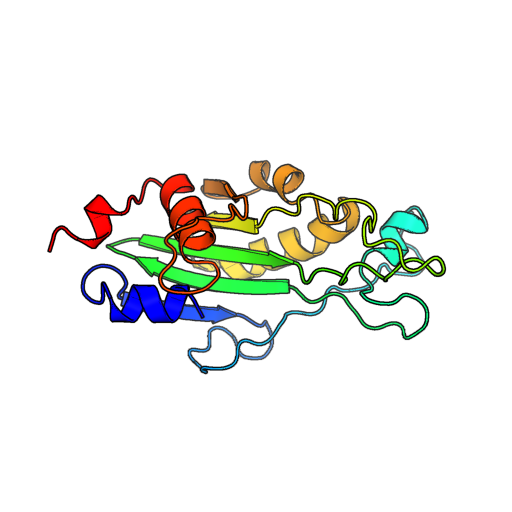 . SER A 1 116 ? 6.088 -13.067 4.732 1.00 87.94 116 SER A C 1
ATOM 920 O O . SER A 1 116 ? 6.207 -12.934 3.516 1.00 87.94 116 SER A O 1
ATOM 922 N N . PHE A 1 117 ? 5.944 -12.017 5.552 1.00 94.19 117 PHE A N 1
ATOM 923 C CA . PHE A 1 117 ? 5.728 -10.647 5.082 1.00 94.19 117 PHE A CA 1
ATOM 924 C C . PHE A 1 117 ? 6.811 -10.139 4.131 1.00 94.19 117 PHE A C 1
ATOM 926 O O . PHE A 1 117 ? 6.487 -9.714 3.025 1.00 94.19 117 PHE A O 1
ATOM 933 N N . GLU A 1 118 ? 8.083 -10.192 4.524 1.00 95.56 118 GLU A N 1
ATOM 934 C CA . GLU A 1 118 ? 9.155 -9.648 3.685 1.00 95.56 118 GLU A CA 1
ATOM 935 C C . GLU A 1 118 ? 9.327 -10.433 2.388 1.00 95.56 118 GLU A C 1
ATOM 937 O O . GLU A 1 118 ? 9.510 -9.840 1.326 1.00 95.56 118 GLU A O 1
ATOM 942 N N . HIS A 1 119 ? 9.238 -11.764 2.463 1.00 94.06 119 HIS A N 1
ATOM 943 C CA . HIS A 1 119 ? 9.332 -12.626 1.289 1.00 94.06 119 HIS A CA 1
ATOM 944 C C . HIS A 1 119 ? 8.221 -12.304 0.286 1.00 94.06 119 HIS A C 1
ATOM 946 O O . HIS A 1 119 ? 8.495 -12.049 -0.888 1.00 94.06 119 HIS A O 1
ATOM 952 N N . TRP A 1 120 ? 6.981 -12.230 0.772 1.00 94.50 120 TRP A N 1
ATOM 953 C CA . TRP A 1 120 ? 5.832 -11.831 -0.029 1.00 94.50 120 TRP A CA 1
ATOM 954 C C . TRP A 1 120 ? 6.012 -10.427 -0.613 1.00 94.50 120 TRP A C 1
ATOM 956 O O . TRP A 1 120 ? 5.819 -10.220 -1.810 1.00 94.50 120 TRP A O 1
ATOM 966 N N . LEU A 1 121 ? 6.445 -9.459 0.196 1.00 96.62 121 LEU A N 1
ATOM 967 C CA . LEU A 1 121 ? 6.638 -8.089 -0.263 1.00 96.62 121 LEU A CA 1
ATOM 968 C C . LEU A 1 121 ? 7.690 -8.004 -1.377 1.00 96.62 121 LEU A C 1
ATOM 970 O O . LEU A 1 121 ? 7.456 -7.321 -2.372 1.00 96.62 121 LEU A O 1
ATOM 974 N N . ARG A 1 122 ? 8.810 -8.731 -1.272 1.00 96.50 122 ARG A N 1
ATOM 975 C CA . ARG A 1 122 ? 9.820 -8.802 -2.345 1.00 96.50 122 ARG A CA 1
ATOM 976 C C . ARG A 1 122 ? 9.226 -9.342 -3.644 1.00 96.50 122 ARG A C 1
ATOM 978 O O . ARG A 1 122 ? 9.476 -8.779 -4.707 1.00 96.50 122 ARG A O 1
ATOM 985 N N . GLN A 1 123 ? 8.393 -10.379 -3.567 1.00 95.31 123 GLN A N 1
ATOM 986 C CA . GLN A 1 123 ? 7.695 -10.914 -4.739 1.00 95.31 123 GLN A CA 1
ATOM 987 C C . GLN A 1 123 ? 6.721 -9.893 -5.336 1.00 95.31 123 GLN A C 1
ATOM 989 O O . GLN A 1 123 ? 6.689 -9.716 -6.551 1.00 95.31 123 GLN A O 1
ATOM 994 N N . VAL A 1 124 ? 5.952 -9.183 -4.506 1.00 96.00 124 VAL A N 1
ATOM 995 C CA . VAL A 1 124 ? 5.030 -8.135 -4.969 1.00 96.00 124 VAL A CA 1
ATOM 996 C C . VAL A 1 124 ? 5.785 -7.000 -5.656 1.00 96.00 124 VAL A C 1
ATOM 998 O O . VAL A 1 124 ? 5.395 -6.601 -6.751 1.00 96.00 124 VAL A O 1
ATOM 1001 N N . LEU A 1 125 ? 6.870 -6.502 -5.060 1.00 96.62 125 LEU A N 1
ATOM 1002 C CA . LEU A 1 125 ? 7.687 -5.422 -5.623 1.00 96.62 125 LEU A CA 1
ATOM 1003 C C . LEU A 1 125 ? 8.416 -5.846 -6.906 1.00 96.62 125 LEU A C 1
ATOM 1005 O O . LEU A 1 125 ? 8.545 -5.046 -7.831 1.00 96.62 125 LEU A O 1
ATOM 1009 N N . SER A 1 126 ? 8.829 -7.110 -7.004 1.00 94.94 126 SER A N 1
ATOM 1010 C CA . SER A 1 126 ? 9.368 -7.657 -8.250 1.00 94.94 126 SER A CA 1
ATOM 1011 C C . SER A 1 126 ? 8.283 -7.780 -9.318 1.00 94.94 126 SER A C 1
ATOM 1013 O O . SER A 1 126 ? 8.478 -7.349 -10.444 1.00 94.94 126 SER A O 1
ATOM 1015 N N . ASN A 1 127 ? 7.089 -8.272 -8.985 1.00 95.00 127 ASN A N 1
ATOM 1016 C CA . ASN A 1 127 ? 6.028 -8.484 -9.972 1.00 95.00 127 ASN A CA 1
ATOM 1017 C C . ASN A 1 127 ? 5.323 -7.189 -10.399 1.00 95.00 127 ASN A C 1
ATOM 1019 O O . ASN A 1 127 ? 4.861 -7.087 -11.536 1.00 95.00 127 ASN A O 1
ATOM 1023 N N . VAL A 1 128 ? 5.242 -6.177 -9.525 1.00 94.75 128 VAL A N 1
ATOM 1024 C CA . VAL A 1 128 ? 4.520 -4.927 -9.815 1.00 94.75 128 VAL A CA 1
ATOM 1025 C C . VAL A 1 128 ? 5.122 -4.165 -10.992 1.00 94.75 128 VAL A C 1
ATOM 1027 O O . VAL A 1 128 ? 4.378 -3.531 -11.743 1.00 94.75 128 VAL A O 1
ATOM 1030 N N . ARG A 1 129 ? 6.441 -4.274 -11.199 1.00 93.69 129 ARG A N 1
ATOM 1031 C CA . ARG A 1 129 ? 7.127 -3.687 -12.358 1.00 93.69 129 ARG A CA 1
ATOM 1032 C C . ARG A 1 129 ? 6.768 -4.382 -13.673 1.00 93.69 129 ARG A C 1
ATOM 1034 O O . ARG A 1 129 ? 6.569 -3.682 -14.656 1.00 93.69 129 ARG A O 1
ATOM 1041 N N . HIS A 1 130 ? 6.574 -5.705 -13.690 1.00 93.25 130 HIS A N 1
ATOM 1042 C CA . HIS A 1 130 ? 6.150 -6.439 -14.898 1.00 93.25 130 HIS A CA 1
ATOM 1043 C C . HIS A 1 130 ? 4.711 -6.119 -15.317 1.00 93.25 130 HIS A C 1
ATOM 1045 O O . HIS A 1 130 ? 4.345 -6.283 -16.476 1.00 93.25 130 HIS A O 1
ATOM 1051 N N . VAL A 1 131 ? 3.875 -5.678 -14.374 1.00 92.44 131 VAL A N 1
ATOM 1052 C CA . VAL A 1 131 ? 2.478 -5.305 -14.640 1.00 92.44 131 VAL A CA 1
ATOM 1053 C C . VAL A 1 131 ? 2.249 -3.797 -14.660 1.00 92.44 131 VAL A C 1
ATOM 1055 O O . VAL A 1 131 ? 1.099 -3.364 -14.567 1.00 92.44 131 VAL A O 1
ATOM 1058 N N . GLU A 1 132 ? 3.323 -3.007 -14.732 1.00 92.19 132 GLU A N 1
ATOM 1059 C CA . GLU A 1 132 ? 3.286 -1.543 -14.819 1.00 92.19 132 GLU A CA 1
ATOM 1060 C C . GLU A 1 132 ? 2.386 -0.897 -13.747 1.00 92.19 132 GLU A C 1
ATOM 1062 O O . GLU A 1 132 ? 1.624 0.044 -13.991 1.00 92.19 132 GLU A O 1
ATOM 1067 N N . GLY A 1 133 ? 2.435 -1.431 -12.523 1.00 91.19 133 GLY A N 1
ATOM 1068 C CA . GLY A 1 133 ? 1.672 -0.894 -11.398 1.00 91.19 133 GLY A CA 1
ATOM 1069 C C . GLY A 1 133 ? 0.202 -1.283 -11.343 1.00 91.19 133 GLY A C 1
ATOM 1070 O O . GLY A 1 133 ? -0.520 -0.795 -10.470 1.00 91.19 133 GLY A O 1
ATOM 1071 N N . VAL A 1 134 ? -0.271 -2.171 -12.221 1.00 91.56 134 VAL A N 1
ATOM 1072 C CA . VAL A 1 134 ? -1.633 -2.718 -12.149 1.00 91.56 134 VAL A CA 1
ATOM 1073 C C . VAL A 1 134 ? -1.702 -3.766 -11.032 1.00 91.56 134 VAL A C 1
ATOM 1075 O O . VAL A 1 134 ? -1.794 -4.968 -11.273 1.00 91.56 134 VAL A O 1
ATOM 1078 N N . VAL A 1 135 ? -1.692 -3.296 -9.780 1.00 92.44 135 VAL A N 1
ATOM 1079 C CA . VAL A 1 135 ? -1.646 -4.129 -8.560 1.00 92.44 135 VAL A CA 1
ATOM 1080 C C . VAL A 1 135 ? -2.792 -5.142 -8.451 1.00 92.44 135 VAL A C 1
ATOM 1082 O O . VAL A 1 135 ? -2.654 -6.162 -7.787 1.00 92.44 135 VAL A O 1
ATOM 1085 N N . GLN A 1 136 ? -3.901 -4.931 -9.167 1.00 93.44 136 GLN A N 1
ATOM 1086 C CA . GLN A 1 136 ? -5.001 -5.899 -9.249 1.00 93.44 136 GLN A CA 1
ATOM 1087 C C . GLN A 1 136 ? -4.561 -7.249 -9.830 1.00 93.44 136 GLN A C 1
ATOM 1089 O O . GLN A 1 136 ? -5.096 -8.282 -9.437 1.00 93.44 136 GLN A O 1
ATOM 1094 N N . LYS A 1 137 ? -3.570 -7.256 -10.731 1.00 92.69 137 LYS A N 1
ATOM 1095 C CA . LYS A 1 137 ? -3.007 -8.491 -11.294 1.00 92.69 137 LYS A CA 1
ATOM 1096 C C . LYS A 1 137 ? -2.203 -9.299 -10.262 1.00 92.69 137 LYS A C 1
ATOM 1098 O O . LYS A 1 137 ? -1.916 -10.462 -10.510 1.00 92.69 137 LYS A O 1
ATOM 1103 N N . LEU A 1 138 ? -1.861 -8.706 -9.114 1.00 93.31 138 LEU A N 1
ATOM 1104 C CA . LEU A 1 138 ? -1.033 -9.331 -8.075 1.00 93.31 138 LEU A CA 1
ATOM 1105 C C . LEU A 1 138 ? -1.857 -9.989 -6.961 1.00 93.31 138 LEU A C 1
ATOM 1107 O O . LEU A 1 138 ? -1.348 -10.862 -6.269 1.00 93.31 138 LEU A O 1
ATOM 1111 N N . VAL A 1 139 ? -3.131 -9.606 -6.816 1.00 94.00 139 VAL A N 1
ATOM 1112 C CA . VAL A 1 139 ? -4.016 -10.029 -5.715 1.00 94.00 139 VAL A CA 1
ATOM 1113 C C . VAL A 1 139 ? -4.098 -11.551 -5.568 1.00 94.00 139 VAL A C 1
ATOM 1115 O O . VAL A 1 139 ? -4.047 -12.061 -4.456 1.00 94.00 139 VAL A O 1
ATOM 1118 N N . ARG A 1 140 ? -4.177 -12.286 -6.686 1.00 91.44 140 ARG A N 1
ATOM 1119 C CA . ARG A 1 140 ? -4.349 -13.750 -6.686 1.00 91.44 140 ARG A CA 1
ATOM 1120 C C . ARG A 1 140 ? -3.151 -14.530 -6.142 1.00 91.44 140 ARG A C 1
ATOM 1122 O O . ARG A 1 140 ? -3.296 -15.716 -5.884 1.00 91.44 140 ARG A O 1
ATOM 1129 N N . HIS A 1 141 ? -1.990 -13.893 -6.008 1.00 89.94 141 HIS A N 1
ATOM 1130 C CA . HIS A 1 141 ? -0.779 -14.538 -5.504 1.00 89.94 141 HIS A CA 1
ATOM 1131 C C . HIS A 1 141 ? -0.572 -14.309 -4.002 1.00 89.94 141 HIS A C 1
ATOM 1133 O O . HIS A 1 141 ? 0.406 -14.811 -3.455 1.00 89.94 141 HIS A O 1
ATOM 1139 N N . CYS A 1 142 ? -1.452 -13.541 -3.344 1.00 92.88 142 CYS A N 1
ATOM 1140 C CA . CYS A 1 142 ? -1.333 -13.284 -1.915 1.00 92.88 142 CYS A CA 1
ATOM 1141 C C . CYS A 1 142 ? -1.512 -14.593 -1.135 1.00 92.88 142 CYS A C 1
ATOM 1143 O O . CYS A 1 142 ? -2.499 -15.290 -1.372 1.00 92.88 142 CYS A O 1
ATOM 1145 N N . PRO A 1 143 ? -0.605 -14.926 -0.199 1.00 91.94 143 PRO A N 1
ATOM 1146 C CA . PRO A 1 143 ? -0.754 -16.111 0.637 1.00 91.94 143 PRO A CA 1
ATOM 1147 C C . PRO A 1 143 ? -1.867 -15.967 1.683 1.00 91.94 143 PRO A C 1
ATOM 1149 O O . PRO A 1 143 ? -2.201 -16.958 2.304 1.00 91.94 143 PRO A O 1
ATOM 1152 N N . GLY A 1 144 ? -2.411 -14.765 1.894 1.00 93.56 144 GLY A N 1
ATOM 1153 C CA . GLY A 1 144 ? -3.634 -14.539 2.665 1.00 93.56 144 GLY A CA 1
ATOM 1154 C C . GLY A 1 144 ? -4.690 -13.844 1.808 1.00 93.56 144 GLY A C 1
ATOM 1155 O O . GLY A 1 144 ? -4.872 -14.155 0.631 1.00 93.56 144 GLY A O 1
ATOM 1156 N N . PHE A 1 145 ? -5.374 -12.847 2.366 1.00 95.81 145 PHE A N 1
ATOM 1157 C CA . PHE A 1 145 ? -6.328 -12.049 1.601 1.00 95.81 145 PHE A CA 1
ATOM 1158 C C . PHE A 1 145 ? -5.650 -10.840 0.949 1.00 95.81 145 PHE A C 1
ATOM 1160 O O . PHE A 1 145 ? -4.775 -10.208 1.537 1.00 95.81 145 PHE A O 1
ATOM 1167 N N . ALA A 1 146 ? -6.086 -10.462 -0.251 1.00 97.19 146 ALA A N 1
ATOM 1168 C CA . ALA A 1 146 ? -5.736 -9.181 -0.850 1.00 97.19 146 ALA A CA 1
ATOM 1169 C C . ALA A 1 146 ? -6.885 -8.635 -1.702 1.00 97.19 146 ALA A C 1
ATOM 1171 O O . ALA A 1 146 ? -7.649 -9.388 -2.302 1.00 97.19 146 ALA A O 1
ATOM 1172 N N . ASP A 1 147 ? -6.972 -7.313 -1.806 1.00 97.50 147 ASP A N 1
ATOM 1173 C CA . ASP A 1 147 ? -7.812 -6.632 -2.789 1.00 97.50 147 ASP A CA 1
ATOM 1174 C C . ASP A 1 147 ? -7.209 -5.261 -3.123 1.00 97.50 147 ASP A C 1
ATOM 1176 O O . ASP A 1 147 ? -6.271 -4.765 -2.497 1.00 97.50 147 ASP A O 1
ATOM 1180 N N . THR A 1 148 ? -7.755 -4.623 -4.144 1.00 96.94 148 THR A N 1
ATOM 1181 C CA . THR A 1 148 ? -7.407 -3.269 -4.541 1.00 96.94 148 THR A CA 1
ATOM 1182 C C . THR A 1 148 ? -8.446 -2.268 -4.069 1.00 96.94 148 THR A C 1
ATOM 1184 O O . THR A 1 148 ? -9.654 -2.500 -4.162 1.00 96.94 148 THR A O 1
ATOM 1187 N N . PHE A 1 149 ? -7.986 -1.097 -3.647 1.00 95.19 149 PHE A N 1
ATOM 1188 C CA . PHE A 1 149 ? -8.857 0.011 -3.278 1.00 95.19 149 PHE A CA 1
ATOM 1189 C C . PHE A 1 149 ? -8.614 1.223 -4.176 1.00 95.19 149 PHE A C 1
ATOM 1191 O O . PHE A 1 149 ? -7.523 1.463 -4.695 1.00 95.19 149 PHE A O 1
ATOM 1198 N N . LYS A 1 150 ? -9.690 1.967 -4.415 1.00 93.06 150 LYS A N 1
ATOM 1199 C CA . LYS A 1 150 ? -9.679 3.215 -5.183 1.00 93.06 150 LYS A CA 1
ATOM 1200 C C . LYS A 1 150 ? -9.501 4.395 -4.232 1.00 93.06 150 LYS A C 1
ATOM 1202 O O . LYS A 1 150 ? -9.782 4.267 -3.042 1.00 93.06 150 LYS A O 1
ATOM 1207 N N . HIS A 1 151 ? -9.168 5.547 -4.808 1.00 89.56 151 HIS A N 1
ATOM 1208 C CA . HIS A 1 151 ? -9.045 6.831 -4.117 1.00 89.56 151 HIS A CA 1
ATOM 1209 C C . HIS A 1 151 ? -10.245 7.727 -4.437 1.00 89.56 151 HIS A C 1
ATOM 1211 O O . HIS A 1 151 ? -10.147 8.581 -5.324 1.00 89.56 151 HIS A O 1
ATOM 1217 N N . PRO A 1 152 ? -11.421 7.491 -3.827 1.00 84.62 152 PRO A N 1
ATOM 1218 C CA . PRO A 1 152 ? -12.572 8.350 -4.050 1.00 84.62 152 PRO A CA 1
ATOM 1219 C C . PRO A 1 152 ? -12.278 9.759 -3.530 1.00 84.62 152 PRO A C 1
ATOM 1221 O O . PRO A 1 152 ? -11.664 9.930 -2.482 1.00 84.62 152 PRO A O 1
ATOM 1224 N N . LYS A 1 153 ? -12.769 10.773 -4.246 1.00 75.81 153 LYS A N 1
ATOM 1225 C CA . LYS A 1 153 ? -12.908 12.115 -3.679 1.00 75.81 153 LYS A CA 1
ATOM 1226 C C . LYS A 1 153 ? -14.207 12.132 -2.883 1.00 75.81 153 LYS A C 1
ATOM 1228 O O . LYS A 1 153 ? -15.278 12.053 -3.485 1.00 75.81 153 LYS A O 1
ATOM 1233 N N . ALA A 1 154 ? -14.131 12.211 -1.561 1.00 77.12 154 ALA A N 1
ATOM 1234 C CA . ALA A 1 154 ? -15.308 12.438 -0.733 1.00 77.12 154 ALA A CA 1
ATOM 1235 C C . ALA A 1 154 ? -15.424 13.930 -0.394 1.00 77.12 154 ALA A C 1
ATOM 1237 O O . ALA A 1 154 ? -14.433 14.597 -0.117 1.00 77.12 154 ALA A O 1
ATOM 1238 N N . LYS A 1 155 ? -16.650 14.467 -0.451 1.00 70.06 155 LYS A N 1
ATOM 1239 C CA . LYS A 1 155 ? -16.914 15.891 -0.170 1.00 70.06 155 LYS A CA 1
ATOM 1240 C C . LYS A 1 155 ? -16.703 16.258 1.305 1.00 70.06 155 LYS A C 1
ATOM 1242 O O . LYS A 1 155 ? -16.460 17.419 1.595 1.00 70.06 155 LYS A O 1
ATOM 1247 N N . ASN A 1 156 ? -16.777 15.268 2.196 1.00 76.19 156 ASN A N 1
ATOM 1248 C CA . ASN A 1 156 ? -16.787 15.448 3.648 1.00 76.19 156 ASN A CA 1
ATOM 1249 C C . ASN A 1 156 ? -15.649 14.660 4.327 1.00 76.19 156 ASN A C 1
ATOM 1251 O O . ASN A 1 156 ? -15.871 14.030 5.357 1.00 76.19 156 ASN A O 1
ATOM 1255 N N . GLU A 1 157 ? -14.455 14.616 3.726 1.00 84.25 157 GLU A N 1
ATOM 1256 C CA . GLU A 1 157 ? -13.277 14.104 4.441 1.00 84.25 157 GLU A CA 1
ATOM 1257 C C . GLU A 1 157 ? -12.800 15.143 5.458 1.00 84.25 157 GLU A C 1
ATOM 1259 O O . GLU A 1 157 ? -12.698 16.327 5.137 1.00 84.25 157 GLU A O 1
ATOM 1264 N N . ASN A 1 158 ? -12.455 14.701 6.665 1.00 86.25 158 ASN A N 1
ATOM 1265 C CA . ASN A 1 158 ? -11.815 15.554 7.664 1.00 86.25 158 ASN A CA 1
ATOM 1266 C C . ASN A 1 158 ? -10.354 15.825 7.292 1.00 86.25 158 ASN A C 1
ATOM 1268 O O . ASN A 1 158 ? -9.814 16.893 7.572 1.00 86.25 158 ASN A O 1
ATOM 1272 N N . VAL A 1 159 ? -9.708 14.845 6.652 1.00 89.62 159 VAL A N 1
ATOM 1273 C CA . VAL A 1 159 ? -8.335 14.938 6.154 1.00 89.62 159 VAL A CA 1
ATOM 1274 C C . VAL A 1 159 ? -8.208 14.264 4.785 1.00 89.62 159 VAL A C 1
ATOM 1276 O O . VAL A 1 159 ? -8.861 13.244 4.552 1.00 89.62 159 VAL A O 1
ATOM 1279 N N . PRO A 1 160 ? -7.329 14.759 3.892 1.00 89.06 160 PRO A N 1
ATOM 1280 C CA . PRO A 1 160 ? -7.136 14.153 2.580 1.00 89.06 160 PRO A CA 1
ATOM 1281 C C . PRO A 1 160 ? -6.808 12.659 2.665 1.00 89.06 160 PRO A C 1
ATOM 1283 O O . PRO A 1 160 ? -5.851 12.260 3.336 1.00 89.06 160 PRO A O 1
ATOM 1286 N N . GLY A 1 161 ? -7.585 11.847 1.949 1.00 89.56 161 GLY A N 1
ATOM 1287 C CA . GLY A 1 161 ? -7.380 10.403 1.854 1.00 89.56 161 GLY A CA 1
ATOM 1288 C C . GLY A 1 161 ? -8.105 9.581 2.921 1.00 89.56 161 GLY A C 1
ATOM 1289 O O . GLY A 1 161 ? -7.979 8.356 2.893 1.00 89.56 161 GLY A O 1
ATOM 1290 N N . GLU A 1 162 ? -8.887 10.199 3.815 1.00 93.06 162 GLU A N 1
ATOM 1291 C CA . GLU A 1 162 ? -9.720 9.484 4.799 1.00 93.06 162 GLU A CA 1
ATOM 1292 C C . GLU A 1 162 ? -10.606 8.425 4.124 1.00 93.06 162 GLU A C 1
ATOM 1294 O O . GLU A 1 162 ? -10.568 7.253 4.500 1.00 93.06 162 GLU A O 1
ATOM 1299 N N . ALA A 1 163 ? -11.346 8.788 3.074 1.00 92.88 163 ALA A N 1
ATOM 1300 C CA . ALA A 1 163 ? -12.227 7.860 2.373 1.00 92.88 163 ALA A CA 1
ATOM 1301 C C . ALA A 1 163 ? -11.448 6.785 1.610 1.00 92.88 163 ALA A C 1
ATOM 1303 O O . ALA A 1 163 ? -11.959 5.685 1.417 1.00 92.88 163 ALA A O 1
ATOM 1304 N N . SER A 1 164 ? -10.207 7.065 1.201 1.00 93.44 164 SER A N 1
ATOM 1305 C CA . SER A 1 164 ? -9.340 6.055 0.581 1.00 93.44 164 SER A CA 1
ATOM 1306 C C . SER A 1 164 ? -8.935 4.982 1.593 1.00 93.44 164 SER A C 1
ATOM 1308 O O . SER A 1 164 ? -9.018 3.795 1.286 1.00 93.44 164 SER A O 1
ATOM 1310 N N . VAL A 1 165 ? -8.572 5.388 2.814 1.00 94.88 165 VAL A N 1
ATOM 1311 C CA . VAL A 1 165 ? -8.231 4.461 3.903 1.00 94.88 165 VAL A CA 1
ATOM 1312 C C . VAL A 1 165 ? -9.451 3.656 4.347 1.00 94.88 165 VAL A C 1
ATOM 1314 O O . VAL A 1 165 ? -9.368 2.435 4.442 1.00 94.88 165 VAL A O 1
ATOM 1317 N N . LEU A 1 166 ? -10.603 4.304 4.544 1.00 94.75 166 LEU A N 1
ATOM 1318 C CA . LEU A 1 166 ? -11.841 3.605 4.908 1.00 94.75 166 LEU A CA 1
ATOM 1319 C C . LEU A 1 166 ? -12.287 2.622 3.815 1.00 94.75 166 LEU A C 1
ATOM 1321 O O . LEU A 1 166 ? -12.743 1.522 4.114 1.00 94.75 166 LEU A O 1
ATOM 1325 N N . ASN A 1 167 ? -12.108 2.979 2.540 1.00 95.50 167 ASN A N 1
ATOM 1326 C CA . ASN A 1 167 ? -12.350 2.059 1.431 1.00 95.50 167 ASN A CA 1
ATOM 1327 C C . ASN A 1 167 ? -11.402 0.851 1.492 1.00 95.50 167 ASN A C 1
ATOM 1329 O O . ASN A 1 167 ? -11.853 -0.272 1.286 1.00 95.50 167 ASN A O 1
ATOM 1333 N N . ALA A 1 168 ? -10.121 1.053 1.812 1.00 96.81 168 ALA A N 1
ATOM 1334 C CA . ALA A 1 168 ? -9.172 -0.043 2.003 1.00 96.81 168 ALA A CA 1
ATOM 1335 C C . ALA A 1 168 ? -9.578 -0.968 3.162 1.00 96.81 168 ALA A C 1
ATOM 1337 O O . ALA A 1 168 ? -9.598 -2.183 2.990 1.00 96.81 168 ALA A O 1
ATOM 1338 N N . PHE A 1 169 ? -9.979 -0.407 4.304 1.00 96.62 169 PHE A N 1
ATOM 1339 C CA . PHE A 1 169 ? -10.471 -1.165 5.462 1.00 96.62 169 PHE A CA 1
ATOM 1340 C C . PHE A 1 169 ? -11.715 -1.988 5.116 1.00 96.62 169 PHE A C 1
ATOM 1342 O O . PHE A 1 169 ? -11.785 -3.173 5.439 1.00 96.62 169 PHE A O 1
ATOM 1349 N N . SER A 1 170 ? -12.644 -1.414 4.347 1.00 96.19 170 SER A N 1
ATOM 1350 C CA . SER A 1 170 ? -13.853 -2.132 3.930 1.00 96.19 170 SER A CA 1
ATOM 1351 C C . SER A 1 170 ? -13.554 -3.377 3.091 1.00 96.19 170 SER A C 1
ATOM 1353 O O . SER A 1 170 ? -14.339 -4.323 3.101 1.00 96.19 170 SER A O 1
ATOM 1355 N N . LYS A 1 171 ? -12.404 -3.422 2.399 1.00 96.75 171 LYS A N 1
ATOM 1356 C CA . LYS A 1 171 ? -11.998 -4.601 1.623 1.00 96.75 171 LYS A CA 1
ATOM 1357 C C . LYS A 1 171 ? -11.673 -5.802 2.489 1.00 96.75 171 LYS A C 1
ATOM 1359 O O . LYS A 1 171 ? -11.857 -6.920 2.031 1.00 96.75 171 LYS A O 1
ATOM 1364 N N . VAL A 1 172 ? -11.222 -5.566 3.715 1.00 95.06 172 VAL A N 1
ATOM 1365 C CA . VAL A 1 172 ? -10.933 -6.608 4.706 1.00 95.06 172 VAL A CA 1
ATOM 1366 C C . VAL A 1 172 ? -12.066 -6.754 5.728 1.00 95.06 172 VAL A C 1
ATOM 1368 O O . VAL A 1 172 ? -11.878 -7.337 6.788 1.00 95.06 172 VAL A O 1
ATOM 1371 N N . GLY A 1 173 ? -13.253 -6.221 5.417 1.00 95.06 173 GLY A N 1
ATOM 1372 C CA . GLY A 1 173 ? -14.443 -6.352 6.258 1.00 95.06 173 GLY A CA 1
ATOM 1373 C C . GLY A 1 173 ? -14.512 -5.388 7.443 1.00 95.06 173 GLY A C 1
ATOM 1374 O O . GLY A 1 173 ? -15.374 -5.568 8.291 1.00 95.06 173 GLY A O 1
ATOM 1375 N N . ILE A 1 174 ? -13.651 -4.366 7.505 1.00 94.94 174 ILE A N 1
ATOM 1376 C CA . ILE A 1 174 ? -13.679 -3.351 8.568 1.00 94.94 174 ILE A CA 1
ATOM 1377 C C . ILE A 1 174 ? -14.413 -2.113 8.067 1.00 94.94 174 ILE A C 1
ATOM 1379 O O . ILE A 1 174 ? -13.984 -1.440 7.126 1.00 94.94 174 ILE A O 1
ATOM 1383 N N . THR A 1 175 ? -15.521 -1.782 8.710 1.00 94.06 175 THR A N 1
ATOM 1384 C CA . THR A 1 175 ? -16.344 -0.619 8.391 1.00 94.06 175 THR A CA 1
ATOM 1385 C C . THR A 1 175 ? -16.119 0.513 9.388 1.00 94.06 175 THR A C 1
ATOM 1387 O O . THR A 1 175 ? -15.488 0.356 10.429 1.00 94.06 175 THR A O 1
ATOM 1390 N N . ARG A 1 176 ? -16.672 1.696 9.089 1.00 90.94 176 ARG A N 1
ATOM 1391 C CA . ARG A 1 176 ? -16.630 2.828 10.025 1.00 90.94 176 ARG A CA 1
ATOM 1392 C C . ARG A 1 176 ? -17.375 2.532 11.331 1.00 90.94 176 ARG A C 1
ATOM 1394 O O . ARG A 1 176 ? -16.981 3.067 12.359 1.00 90.94 176 ARG A O 1
ATOM 1401 N N . ALA A 1 177 ? -18.423 1.706 11.289 1.00 92.50 177 ALA A N 1
ATOM 1402 C CA . ALA A 1 177 ? -19.175 1.331 12.482 1.00 92.50 177 ALA A CA 1
ATOM 1403 C C . ALA A 1 177 ? -18.287 0.546 13.457 1.00 92.50 177 ALA A C 1
ATOM 1405 O O . ALA A 1 177 ? -18.249 0.876 14.641 1.00 92.50 177 ALA A O 1
ATOM 1406 N N . ASP A 1 178 ? -17.487 -0.386 12.939 1.00 93.31 178 ASP A N 1
ATOM 1407 C CA . ASP A 1 178 ? -16.572 -1.206 13.741 1.00 93.31 178 ASP A CA 1
ATO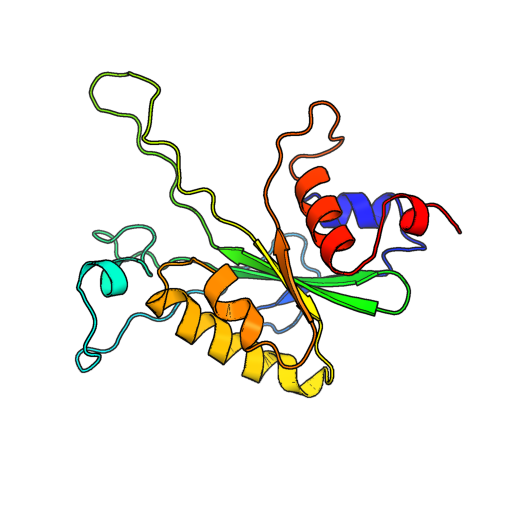M 1408 C C . ASP A 1 178 ? -15.495 -0.364 14.445 1.00 93.31 178 ASP A C 1
ATOM 1410 O O . ASP A 1 178 ? -15.016 -0.735 15.507 1.00 93.31 178 ASP A O 1
ATOM 1414 N N . LEU A 1 179 ? -15.142 0.808 13.896 1.00 92.31 179 LEU A N 1
ATOM 1415 C CA . LEU A 1 179 ? -14.191 1.733 14.530 1.00 92.31 179 LEU A CA 1
ATOM 1416 C C . LEU A 1 179 ? -14.793 2.534 15.696 1.00 92.31 179 LEU A C 1
ATOM 1418 O O . LEU A 1 179 ? -14.051 3.121 16.479 1.00 92.31 179 LEU A O 1
ATOM 1422 N N . THR A 1 180 ? -16.125 2.626 15.765 1.00 88.31 180 THR A N 1
ATOM 1423 C CA . THR A 1 180 ? -16.860 3.455 16.742 1.00 88.31 180 THR A CA 1
ATOM 1424 C C . THR A 1 180 ? -17.498 2.663 17.871 1.00 88.31 180 THR A C 1
ATOM 1426 O O . THR A 1 180 ? -17.859 3.241 18.892 1.00 88.31 180 THR A O 1
ATOM 1429 N N . VAL A 1 181 ? -17.683 1.360 17.684 1.00 75.06 181 VAL A N 1
ATOM 1430 C CA . VAL A 1 181 ? -18.181 0.471 18.728 1.00 75.06 181 VAL A CA 1
ATOM 1431 C C . VAL A 1 181 ? -16.992 0.168 19.623 1.00 75.06 181 VAL A C 1
ATOM 1433 O O . VAL A 1 181 ? -16.294 -0.761 19.278 1.00 75.06 181 VAL A O 1
ATOM 1436 N N . HIS A 1 182 ? -16.722 0.968 20.664 1.00 55.91 182 HIS A N 1
ATOM 1437 C CA . HIS A 1 182 ? -15.972 0.624 21.894 1.00 55.91 182 HIS A CA 1
ATOM 1438 C C . HIS A 1 182 ? -15.924 1.827 22.843 1.00 55.91 182 HIS A C 1
ATOM 1440 O O . HIS A 1 182 ? -15.260 2.831 22.497 1.00 55.91 182 HIS A O 1
#

Foldseek 3Di:
DLLVVLCVVQVVFWVDKWWADPVPGTDPDPDHDFHFFDADDPPDPDDPVLRQLQALDSVVRHGKTKIKMWIRGHPFIKIKIDTHFRDQDQDPVNDPPRPPGPQQWIKMDGAPDPVCVVVLVVVQSVVCSRVSRPSQVVQVVGNGHMDTFTQDDDPDDPDRCNVRVQRSCVSVVDHPVNSVPD

Secondary structure (DSSP, 8-state):
-HHHHHHHH-TTTEEEEEEEETTTEEE--SSPPPEEPPPPPTT----HHHHHHTEEETTTTEEPEEEEEEEEETTEEEEEEEE--PPPPPPTT--S---------EEEE--S-GGGHHHHHHHHHHHHHHTTT-GGGGGGG-SS-EEEE-----TT-SSTTHHHHHHHHHHTT--TTTTT--

pLDDT: mean 89.11, std 11.66, range [45.19, 98.06]

Sequence (182 aa):
NALLYLKSAYPTAIHSVSWFTFEDGFSTSPDPRLISLEPFGKDDDVETSVANWVYMDTQTKVLRGVLVIKVHVLDQALYLMELQRRQPKPRADGSDEASKPPSYKGLVFTLDHQGSFEHWLRQVLSNVRHVEGVVQKLVRHCPGFADTFKHPKAKNENVPGEASVLNAFSKVGITRADLTVH

Radius of gyration: 17.39 Å; chains: 1; bounding box: 40×42×46 Å